Protein AF-A0A929F6Z5-F1 (afdb_monomer_lite)

Foldseek 3Di:
DVVLLVVLLCCQQPPVVVVCVVCVVDDLVNLLVVLLVSCVSHDPVSVVVVVVPPGDGDVVCVVSNVVSVD

pLDDT: mean 85.12, std 6.69, range [56.91, 92.0]

Radius of gyration: 11.35 Å; chains: 1; bounding box: 26×19×28 Å

Sequence (70 aa):
QLVEDIAALVFIEHYMQAFADKHPEYSEEKWVEIILRTWNKMSEKGKEFALSGDLKLPEPLIPLIQKSIS

Structure (mmCIF, N/CA/C/O backbone):
data_AF-A0A929F6Z5-F1
#
_entry.id   AF-A0A929F6Z5-F1
#
loop_
_atom_site.group_PDB
_atom_site.id
_atom_site.type_symbol
_atom_site.label_atom_id
_atom_site.label_alt_id
_atom_site.label_comp_id
_atom_site.label_asym_id
_atom_site.label_entity_id
_atom_site.label_seq_id
_atom_site.pdbx_PDB_ins_code
_atom_site.Cartn_x
_atom_site.Cartn_y
_atom_site.Cartn_z
_atom_site.occupancy
_atom_site.B_iso_or_equiv
_atom_site.auth_seq_id
_atom_site.auth_comp_id
_atom_site.auth_asym_id
_atom_site.auth_atom_id
_atom_site.pdbx_PDB_model_num
ATOM 1 N N . GLN A 1 1 ? -14.691 7.057 3.835 1.00 66.19 1 GLN A N 1
ATOM 2 C CA . GLN A 1 1 ? -13.861 6.223 4.720 1.00 66.19 1 GLN A CA 1
ATOM 3 C C . GLN A 1 1 ? -13.947 4.722 4.449 1.00 66.19 1 GLN A C 1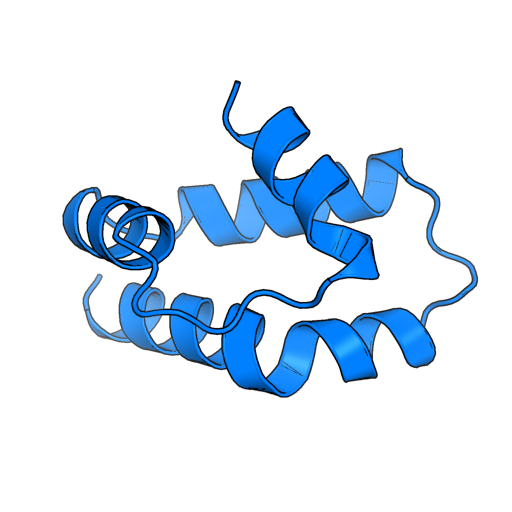
ATOM 5 O O . GLN A 1 1 ? -13.050 4.229 3.793 1.00 66.19 1 GLN A O 1
ATOM 10 N N . LEU A 1 2 ? -14.999 3.979 4.838 1.00 84.69 2 LEU A N 1
ATOM 11 C CA . LEU A 1 2 ? -15.018 2.507 4.651 1.00 84.69 2 LEU A CA 1
ATOM 12 C C . LEU A 1 2 ? -14.852 2.065 3.183 1.00 84.69 2 LEU A C 1
ATOM 14 O O . LEU A 1 2 ? -14.133 1.119 2.888 1.00 84.69 2 LEU A O 1
ATOM 18 N N . VAL A 1 3 ? -15.503 2.770 2.256 1.00 87.44 3 VAL A N 1
ATOM 19 C CA . VAL A 1 3 ? -15.396 2.486 0.815 1.00 87.44 3 VAL A CA 1
ATOM 20 C C . VAL A 1 3 ? -13.983 2.751 0.291 1.00 87.44 3 VAL A C 1
ATOM 22 O O . VAL A 1 3 ? -13.516 2.026 -0.577 1.00 87.44 3 VAL A O 1
ATOM 25 N N . GLU A 1 4 ? -13.295 3.763 0.822 1.00 88.62 4 GLU A N 1
ATOM 26 C CA . GLU A 1 4 ? -11.917 4.081 0.433 1.00 88.62 4 GLU A CA 1
ATOM 27 C C . GLU A 1 4 ? -10.947 3.030 0.966 1.00 88.62 4 GLU A C 1
ATOM 29 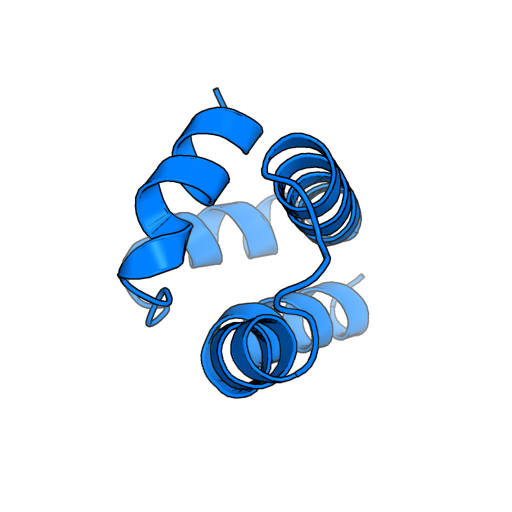O O . GLU A 1 4 ? -10.065 2.610 0.224 1.00 88.62 4 GLU A O 1
ATOM 34 N N . ASP A 1 5 ? -11.167 2.550 2.193 1.00 89.00 5 ASP A N 1
ATOM 35 C CA . ASP A 1 5 ? -10.389 1.461 2.788 1.00 89.00 5 ASP A CA 1
ATOM 36 C C . ASP A 1 5 ? -10.534 0.184 1.954 1.00 89.00 5 ASP A C 1
ATOM 38 O O . ASP A 1 5 ? -9.541 -0.387 1.515 1.00 89.00 5 ASP A O 1
ATOM 42 N N . ILE A 1 6 ? -11.772 -0.222 1.647 1.00 90.06 6 ILE A N 1
ATOM 43 C CA . ILE A 1 6 ? -12.035 -1.405 0.815 1.00 90.06 6 ILE A CA 1
ATOM 44 C C . ILE A 1 6 ? -11.424 -1.228 -0.578 1.00 90.06 6 ILE A C 1
ATOM 46 O O . ILE A 1 6 ? -10.771 -2.140 -1.077 1.00 90.06 6 ILE A O 1
ATOM 50 N N . ALA A 1 7 ? -11.603 -0.063 -1.207 1.00 91.19 7 ALA A N 1
ATOM 51 C CA . ALA A 1 7 ? -11.056 0.198 -2.534 1.00 91.19 7 ALA A CA 1
ATOM 52 C C . ALA A 1 7 ? -9.520 0.139 -2.549 1.00 91.19 7 ALA A C 1
ATOM 54 O O . ALA A 1 7 ? -8.946 -0.426 -3.477 1.00 91.19 7 ALA A O 1
ATOM 55 N N . ALA A 1 8 ? -8.858 0.693 -1.530 1.00 91.06 8 ALA A N 1
ATOM 56 C CA . ALA A 1 8 ? -7.406 0.671 -1.404 1.00 91.06 8 ALA A CA 1
ATOM 57 C C . ALA A 1 8 ? -6.874 -0.746 -1.152 1.00 91.06 8 ALA A C 1
ATOM 59 O O . ALA A 1 8 ? -5.946 -1.171 -1.837 1.00 91.06 8 ALA A O 1
ATOM 60 N N . LEU A 1 9 ? -7.491 -1.499 -0.238 1.00 90.00 9 LEU A N 1
ATOM 61 C CA . LEU A 1 9 ? -7.104 -2.878 0.068 1.00 90.00 9 LEU A CA 1
ATOM 62 C C . LEU A 1 9 ? -7.276 -3.794 -1.150 1.00 90.00 9 LEU A C 1
ATOM 64 O O . LEU A 1 9 ? -6.338 -4.484 -1.541 1.00 90.00 9 LEU A O 1
ATOM 68 N N . VAL A 1 10 ? -8.434 -3.726 -1.814 1.00 92.00 10 VAL A N 1
ATOM 69 C CA . VAL A 1 10 ?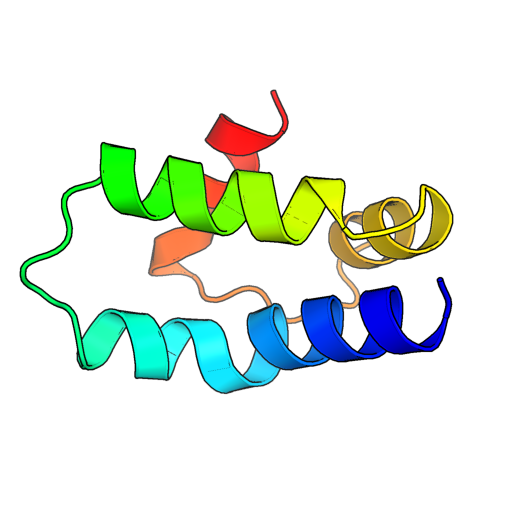 -8.705 -4.487 -3.044 1.00 92.00 10 VAL A CA 1
ATOM 70 C C . VAL A 1 10 ? -7.734 -4.097 -4.159 1.00 92.00 10 VAL A C 1
ATOM 72 O O . VAL A 1 10 ? -7.276 -4.964 -4.904 1.00 92.00 10 VAL A O 1
ATOM 75 N N . PHE A 1 11 ? -7.396 -2.810 -4.287 1.00 91.38 11 PHE A N 1
ATOM 76 C CA . PHE A 1 11 ? -6.399 -2.359 -5.254 1.00 91.38 11 PHE A CA 1
ATOM 77 C C . PHE A 1 11 ? -5.024 -2.976 -4.978 1.00 91.38 11 PHE A C 1
ATOM 79 O O . PHE A 1 11 ? -4.430 -3.536 -5.898 1.00 91.38 11 PHE A O 1
ATOM 86 N N . ILE A 1 12 ? -4.544 -2.906 -3.732 1.00 88.75 12 ILE A N 1
ATOM 87 C CA . ILE A 1 12 ? -3.244 -3.455 -3.324 1.00 88.75 12 ILE A CA 1
ATOM 88 C C . ILE A 1 12 ? -3.183 -4.963 -3.595 1.00 88.75 12 ILE A C 1
ATOM 90 O O . ILE A 1 12 ? -2.215 -5.428 -4.190 1.00 88.75 12 ILE A O 1
ATOM 94 N N . GLU A 1 13 ? -4.223 -5.710 -3.224 1.00 89.81 13 GLU A N 1
ATOM 95 C CA . GLU A 1 13 ? -4.226 -7.172 -3.322 1.00 89.81 13 GLU A CA 1
ATOM 96 C C . GLU A 1 13 ? -4.421 -7.698 -4.752 1.00 89.81 13 GLU A C 1
ATOM 98 O O . GLU A 1 13 ? -3.750 -8.641 -5.172 1.00 89.81 13 GLU A O 1
ATOM 103 N N . HIS A 1 14 ? -5.340 -7.109 -5.523 1.00 90.31 14 HIS A N 1
ATOM 104 C CA . HIS A 1 14 ? -5.771 -7.699 -6.796 1.00 90.31 14 HIS A CA 1
ATOM 105 C C . HIS A 1 14 ? -5.308 -6.943 -8.040 1.00 90.31 14 HIS A C 1
ATOM 107 O O . HIS A 1 14 ? -5.239 -7.536 -9.117 1.00 90.31 14 HIS A O 1
ATOM 113 N N . TYR A 1 15 ? -5.005 -5.648 -7.930 1.00 90.62 15 TYR A N 1
ATOM 114 C CA . TYR A 1 15 ? -4.772 -4.797 -9.101 1.00 90.62 15 TYR A CA 1
ATOM 115 C C . TYR A 1 15 ? -3.367 -4.215 -9.170 1.00 90.62 15 TYR A C 1
ATOM 117 O O . TYR A 1 15 ? -2.896 -3.938 -10.269 1.00 90.62 15 TYR A O 1
ATOM 125 N N . MET A 1 16 ? -2.684 -4.046 -8.039 1.00 88.75 16 MET A N 1
ATOM 126 C CA . MET A 1 16 ? -1.409 -3.339 -7.977 1.00 88.75 16 MET A CA 1
ATOM 127 C C . MET A 1 16 ? -0.319 -4.014 -8.824 1.00 88.75 16 MET A C 1
ATOM 129 O O . MET A 1 16 ? 0.377 -3.313 -9.551 1.00 88.75 16 MET A O 1
ATOM 133 N N . GLN A 1 17 ? -0.223 -5.350 -8.820 1.00 87.88 17 GLN A N 1
ATOM 134 C CA . GLN A 1 17 ? 0.730 -6.076 -9.675 1.00 87.88 17 GLN A CA 1
ATOM 135 C C . GLN A 1 17 ? 0.448 -5.843 -11.164 1.00 87.88 17 GLN A C 1
ATOM 137 O O . GLN A 1 17 ? 1.318 -5.397 -11.901 1.00 87.88 17 GLN A O 1
ATOM 142 N N . ALA A 1 18 ? -0.793 -6.070 -11.601 1.00 89.62 18 ALA A N 1
ATOM 143 C CA . ALA A 1 18 ? -1.174 -5.875 -12.999 1.00 89.62 18 ALA A CA 1
ATOM 144 C C . ALA A 1 18 ? -1.068 -4.404 -13.434 1.00 89.62 18 ALA A C 1
ATOM 146 O O . ALA A 1 18 ? -0.864 -4.110 -14.611 1.00 89.62 18 ALA A O 1
ATOM 147 N N . PHE A 1 19 ? -1.237 -3.468 -12.4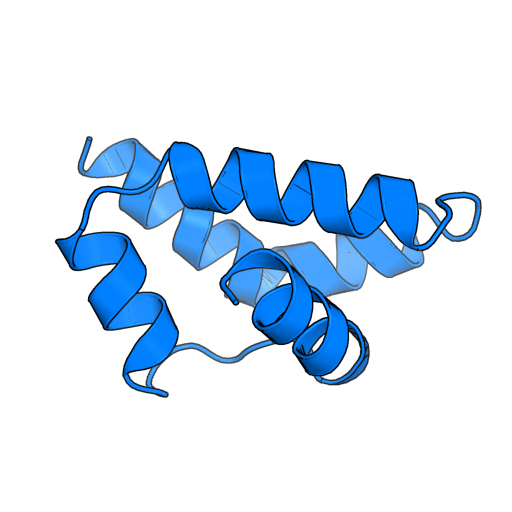99 1.00 89.62 19 PHE A N 1
ATOM 148 C CA . PHE A 1 19 ? -1.013 -2.047 -12.728 1.00 89.62 19 PHE A CA 1
ATOM 149 C C . PHE A 1 19 ? 0.483 -1.746 -12.890 1.00 89.62 19 PHE A C 1
ATOM 151 O O . PHE A 1 19 ? 0.841 -0.979 -13.779 1.00 89.62 19 PHE A O 1
ATOM 158 N N . ALA A 1 20 ? 1.352 -2.397 -12.112 1.00 87.38 20 ALA A N 1
ATOM 159 C CA . ALA A 1 20 ? 2.799 -2.299 -12.273 1.00 87.38 20 ALA A CA 1
ATOM 160 C C . ALA A 1 20 ? 3.290 -2.860 -13.607 1.00 87.38 20 ALA A C 1
ATOM 162 O O . ALA A 1 20 ? 4.034 -2.187 -14.316 1.00 87.38 20 ALA A O 1
ATOM 163 N N . ASP A 1 21 ? 2.776 -4.020 -14.009 1.00 89.12 21 ASP A N 1
ATOM 164 C CA . ASP A 1 21 ? 3.125 -4.650 -15.284 1.00 89.12 21 ASP A CA 1
ATOM 165 C C . ASP A 1 21 ? 2.690 -3.803 -16.497 1.00 89.12 21 ASP A C 1
ATOM 167 O O . ASP A 1 21 ? 3.307 -3.860 -17.561 1.00 89.12 21 ASP A O 1
ATOM 171 N N . LYS A 1 22 ? 1.626 -3.000 -16.350 1.00 90.88 22 LYS A N 1
ATOM 172 C CA . LYS A 1 22 ? 1.141 -2.069 -17.384 1.00 90.88 22 LYS A CA 1
ATOM 173 C C . LYS A 1 22 ? 1.928 -0.765 -17.461 1.00 90.88 22 LYS A C 1
ATOM 175 O O . LYS A 1 22 ? 1.832 -0.097 -18.488 1.00 90.88 22 LYS A O 1
ATOM 180 N N . HIS A 1 23 ? 2.658 -0.414 -16.406 1.00 88.94 23 HIS A N 1
ATOM 181 C CA . HIS A 1 23 ? 3.418 0.829 -16.304 1.00 88.94 23 HIS A CA 1
ATOM 182 C C . HIS A 1 23 ? 4.904 0.575 -15.998 1.00 88.94 23 HIS A C 1
ATOM 184 O O . HIS A 1 23 ? 5.417 1.062 -14.983 1.00 88.94 23 HIS A O 1
ATOM 190 N N . PRO A 1 24 ? 5.626 -0.173 -16.859 1.00 86.69 24 PRO A N 1
ATOM 191 C CA . PRO A 1 24 ? 7.057 -0.416 -16.679 1.00 86.69 24 PRO A CA 1
ATOM 192 C C . PRO A 1 24 ? 7.896 0.868 -16.789 1.00 86.69 24 PRO A C 1
ATOM 194 O O . PRO A 1 24 ? 9.056 0.882 -16.389 1.00 86.69 24 PRO A O 1
ATOM 197 N N . GLU A 1 25 ? 7.332 1.951 -17.333 1.00 90.38 25 GLU A N 1
ATOM 198 C CA . GLU A 1 25 ? 7.969 3.263 -17.429 1.00 90.38 25 GLU A CA 1
ATOM 199 C C . GLU A 1 25 ? 8.011 4.037 -16.102 1.00 90.38 25 GLU A C 1
ATOM 201 O O . GLU A 1 25 ? 8.700 5.056 -16.011 1.00 90.38 25 GLU A O 1
ATOM 206 N N . TYR A 1 26 ? 7.269 3.607 -15.077 1.00 88.94 26 TYR A N 1
ATOM 207 C CA . TYR A 1 26 ? 7.241 4.299 -13.789 1.00 88.94 26 TYR A CA 1
ATOM 208 C C . TYR A 1 26 ? 8.506 4.019 -12.982 1.00 88.94 26 TYR A C 1
ATOM 210 O O . TYR A 1 26 ? 8.856 2.871 -12.713 1.00 88.94 26 TYR A O 1
ATOM 218 N N . SER A 1 27 ? 9.168 5.096 -12.554 1.00 87.31 27 SER A N 1
ATOM 219 C CA . SER A 1 27 ? 10.315 5.012 -11.657 1.00 87.31 27 SER A CA 1
ATOM 220 C C . SER A 1 27 ? 9.901 4.568 -10.255 1.00 87.31 27 SER A C 1
ATOM 222 O O . SER A 1 27 ? 8.730 4.645 -9.866 1.00 87.31 27 SER A O 1
ATOM 224 N N . GLU A 1 28 ? 10.887 4.150 -9.465 1.00 84.12 28 GLU A N 1
ATOM 225 C CA . GLU A 1 28 ? 10.680 3.793 -8.064 1.00 84.12 28 GLU A CA 1
ATOM 226 C C . GLU A 1 28 ? 10.025 4.938 -7.274 1.00 84.12 28 GLU A C 1
ATOM 228 O O . GLU A 1 28 ? 9.081 4.701 -6.519 1.00 84.12 28 GLU A O 1
ATOM 233 N N . GLU A 1 29 ? 10.449 6.193 -7.488 1.00 87.75 29 GLU A N 1
ATOM 234 C CA . GLU A 1 29 ? 9.857 7.338 -6.785 1.00 87.75 29 GLU A CA 1
ATOM 235 C C . GLU A 1 29 ? 8.380 7.518 -7.139 1.00 87.75 29 GLU A C 1
ATOM 237 O O . GLU A 1 29 ? 7.569 7.866 -6.276 1.00 87.75 29 GLU A O 1
ATOM 242 N N . LYS A 1 30 ? 8.009 7.250 -8.400 1.00 88.81 30 LYS A N 1
ATOM 243 C CA . LYS A 1 30 ? 6.615 7.341 -8.832 1.00 88.81 30 LYS A CA 1
ATOM 244 C C . LYS A 1 30 ? 5.753 6.280 -8.157 1.00 88.81 30 LYS A C 1
ATOM 246 O O . LYS A 1 30 ? 4.638 6.583 -7.729 1.00 88.81 30 LYS A O 1
ATOM 251 N N . TRP A 1 31 ? 6.275 5.063 -8.025 1.00 87.31 31 TRP A N 1
ATOM 252 C CA . TRP A 1 31 ? 5.603 3.981 -7.308 1.00 87.31 31 TRP A CA 1
ATOM 253 C C . TRP A 1 31 ? 5.421 4.285 -5.830 1.00 87.31 31 TRP A C 1
ATOM 255 O O . TRP A 1 31 ? 4.314 4.135 -5.315 1.00 87.31 31 TRP A O 1
ATOM 265 N N . VAL A 1 32 ? 6.467 4.786 -5.174 1.00 86.62 32 VAL A N 1
ATOM 266 C CA . VAL A 1 32 ? 6.396 5.239 -3.780 1.00 86.62 32 VAL A CA 1
ATOM 267 C C . VAL A 1 32 ? 5.320 6.317 -3.620 1.00 86.62 32 VAL A C 1
ATOM 269 O O . VAL A 1 32 ? 4.490 6.223 -2.719 1.00 86.62 32 VAL A O 1
ATOM 272 N N . GLU A 1 33 ? 5.237 7.291 -4.532 1.00 90.12 33 GLU A N 1
ATOM 273 C CA . GLU A 1 33 ? 4.190 8.322 -4.502 1.00 90.12 33 GLU A CA 1
ATOM 274 C C . GLU A 1 33 ? 2.770 7.729 -4.618 1.00 90.12 33 GLU A C 1
ATOM 276 O O . GLU A 1 33 ? 1.857 8.136 -3.894 1.00 90.12 33 GLU A O 1
ATOM 281 N N . ILE A 1 34 ? 2.559 6.766 -5.521 1.00 89.69 34 ILE A N 1
ATOM 282 C CA . ILE A 1 34 ? 1.258 6.107 -5.726 1.00 89.69 34 ILE A CA 1
ATOM 283 C C . ILE A 1 34 ? 0.857 5.302 -4.487 1.00 89.69 34 ILE A C 1
ATOM 285 O O . ILE A 1 34 ? -0.294 5.384 -4.041 1.00 89.69 34 ILE A O 1
ATOM 289 N N . ILE A 1 35 ? 1.801 4.554 -3.915 1.00 87.62 35 ILE A N 1
ATOM 290 C CA . ILE A 1 35 ? 1.586 3.761 -2.704 1.00 87.62 35 ILE A CA 1
ATOM 291 C C . ILE A 1 35 ? 1.258 4.688 -1.532 1.00 87.62 35 ILE A C 1
ATOM 293 O O . ILE A 1 35 ? 0.234 4.487 -0.886 1.00 87.62 35 ILE A O 1
ATOM 297 N N . LEU A 1 36 ? 2.027 5.761 -1.324 1.00 88.69 36 LEU A N 1
ATOM 298 C CA . LEU A 1 36 ? 1.760 6.781 -0.303 1.00 88.69 36 LEU A CA 1
ATOM 299 C C . LEU A 1 36 ? 0.377 7.419 -0.455 1.00 88.69 36 LEU A C 1
ATOM 301 O O . LEU A 1 36 ? -0.358 7.571 0.519 1.00 88.69 36 LEU A O 1
ATOM 305 N N . ARG A 1 37 ? -0.017 7.790 -1.678 1.00 90.62 37 ARG A N 1
ATOM 306 C CA . ARG A 1 37 ? -1.351 8.352 -1.941 1.00 90.62 37 ARG A CA 1
ATOM 307 C C . ARG A 1 37 ? -2.462 7.347 -1.651 1.00 90.62 37 ARG A C 1
ATOM 309 O O . ARG A 1 37 ? -3.523 7.751 -1.185 1.00 90.62 37 ARG A O 1
ATOM 316 N N . THR A 1 38 ? -2.238 6.067 -1.934 1.00 89.56 38 THR A N 1
ATOM 317 C CA . THR A 1 38 ? -3.184 4.986 -1.614 1.00 89.56 38 THR A CA 1
ATOM 318 C C . THR A 1 38 ? -3.269 4.784 -0.102 1.00 89.56 38 THR A C 1
ATOM 320 O O . THR A 1 38 ? -4.364 4.730 0.449 1.00 89.56 38 THR A O 1
ATOM 323 N N . TRP A 1 39 ? -2.123 4.796 0.579 1.00 88.06 39 TRP A N 1
ATOM 324 C CA . TRP A 1 39 ? -1.994 4.684 2.029 1.00 88.06 39 TRP A CA 1
ATOM 325 C C . TRP A 1 39 ? -2.688 5.817 2.786 1.00 88.06 39 TRP A C 1
ATOM 327 O O . TRP A 1 39 ? -3.439 5.578 3.727 1.00 88.06 39 TRP A O 1
ATOM 337 N N . ASN A 1 40 ? -2.502 7.058 2.335 1.00 89.06 40 ASN A N 1
ATOM 338 C CA . ASN A 1 40 ? -3.082 8.245 2.966 1.00 89.06 40 ASN A CA 1
ATOM 339 C C . ASN A 1 40 ? -4.603 8.359 2.790 1.00 89.06 40 ASN A C 1
ATOM 341 O O . ASN A 1 40 ? -5.238 9.110 3.525 1.00 89.06 40 ASN A O 1
ATOM 345 N N . LYS A 1 41 ? -5.195 7.636 1.830 1.00 87.75 41 LYS A N 1
ATOM 346 C CA . LYS A 1 41 ? -6.657 7.550 1.672 1.00 87.75 41 LYS A CA 1
ATOM 347 C C . LYS A 1 41 ? -7.300 6.573 2.654 1.00 87.75 41 LYS A C 1
ATOM 349 O O . LYS A 1 41 ? -8.502 6.674 2.892 1.00 87.75 41 LYS A O 1
ATOM 354 N N . MET A 1 42 ? -6.519 5.646 3.206 1.00 88.25 42 MET A N 1
ATOM 355 C CA . MET A 1 42 ? -7.011 4.671 4.169 1.00 88.25 42 MET A CA 1
ATOM 356 C C . MET A 1 42 ? -7.127 5.274 5.569 1.00 88.25 42 MET A C 1
ATOM 358 O O . MET A 1 42 ? -6.322 6.110 5.985 1.00 88.25 42 MET A O 1
ATOM 362 N N . SER A 1 43 ? -8.115 4.804 6.322 1.00 90.38 43 SER A N 1
ATOM 363 C CA . SER A 1 43 ? -8.200 5.009 7.762 1.00 90.38 43 SER A CA 1
ATOM 364 C C . SER A 1 43 ? -7.123 4.213 8.495 1.00 90.38 43 SER A C 1
ATOM 366 O O . SER A 1 43 ? -6.559 3.261 7.957 1.00 90.38 43 SER A O 1
ATOM 368 N N . GLU A 1 44 ? -6.883 4.555 9.761 1.00 88.00 44 GLU A N 1
ATOM 369 C CA . GLU A 1 44 ? -5.967 3.802 10.628 1.00 88.00 44 GLU A CA 1
ATOM 370 C C . GLU A 1 44 ? -6.316 2.307 10.682 1.00 88.00 44 GLU A C 1
ATOM 372 O O . GLU A 1 44 ? -5.431 1.470 10.563 1.00 88.00 44 GLU A O 1
ATOM 377 N N . LYS A 1 45 ? -7.608 1.951 10.708 1.00 88.06 45 LYS A N 1
ATOM 378 C CA . LYS A 1 45 ? -8.044 0.545 10.675 1.00 88.06 45 LYS A CA 1
ATOM 379 C C . LYS A 1 45 ? -7.701 -0.153 9.357 1.00 88.06 45 LYS A C 1
ATOM 381 O O . LYS A 1 45 ? -7.335 -1.323 9.360 1.00 88.06 45 LYS A O 1
ATOM 386 N N . GLY A 1 46 ? -7.834 0.550 8.230 1.00 87.69 46 GLY A N 1
ATOM 387 C CA . GLY A 1 46 ? -7.454 0.019 6.917 1.00 87.69 46 GLY A CA 1
ATOM 388 C C . GLY A 1 46 ? -5.947 -0.222 6.818 1.00 87.69 46 GLY A C 1
ATOM 389 O O . GLY A 1 46 ? -5.517 -1.262 6.326 1.00 87.69 46 GLY A O 1
ATOM 390 N N . LYS A 1 47 ? -5.148 0.702 7.361 1.00 88.31 47 LYS A N 1
ATOM 391 C CA . LYS A 1 47 ? -3.688 0.574 7.457 1.00 88.31 47 LYS A CA 1
ATOM 392 C C . LYS A 1 47 ? -3.276 -0.587 8.361 1.00 88.31 47 LYS A C 1
ATOM 394 O O . LYS A 1 47 ? -2.448 -1.393 7.958 1.00 88.31 47 LYS A O 1
ATOM 399 N N . GLU A 1 48 ? -3.879 -0.712 9.543 1.00 87.62 48 GLU A N 1
ATOM 400 C CA . GLU A 1 48 ? -3.650 -1.838 10.459 1.00 87.62 48 GLU A CA 1
ATOM 401 C C . GLU A 1 48 ? -3.954 -3.183 9.788 1.00 87.62 48 GLU A C 1
ATOM 403 O O . GLU A 1 48 ? -3.157 -4.110 9.899 1.00 87.62 48 GLU A O 1
ATOM 408 N N . PHE A 1 49 ? -5.054 -3.278 9.035 1.00 88.06 49 PHE A N 1
ATOM 409 C CA . PHE A 1 49 ? -5.400 -4.485 8.279 1.00 88.06 49 PHE A CA 1
ATOM 410 C C . PHE A 1 49 ? -4.400 -4.783 7.151 1.00 88.06 49 PHE A C 1
ATOM 412 O O . PHE A 1 49 ? -4.016 -5.928 6.942 1.00 88.06 49 PHE A O 1
ATOM 419 N N . ALA A 1 50 ? -3.910 -3.761 6.445 1.00 85.06 50 ALA A N 1
ATOM 420 C CA . ALA A 1 50 ? -2.863 -3.954 5.442 1.00 85.06 50 ALA A CA 1
ATOM 421 C C . ALA A 1 50 ? -1.535 -4.456 6.055 1.00 85.06 50 ALA A C 1
ATOM 423 O O . ALA A 1 50 ? -0.775 -5.144 5.375 1.00 85.06 50 ALA A O 1
ATOM 424 N N . LEU A 1 51 ? -1.260 -4.136 7.329 1.00 82.62 51 LEU A N 1
ATOM 425 C CA . LEU A 1 51 ? -0.069 -4.582 8.069 1.00 82.62 51 LEU A CA 1
ATOM 426 C C . LEU A 1 51 ? -0.267 -5.881 8.853 1.00 82.62 51 LEU A C 1
ATOM 428 O O . LEU A 1 51 ? 0.726 -6.458 9.293 1.00 82.62 51 LEU A O 1
ATOM 432 N N . SER A 1 52 ? -1.503 -6.358 9.036 1.00 83.38 52 SER A N 1
ATOM 433 C CA . SER A 1 52 ? -1.777 -7.571 9.822 1.00 83.38 52 SER A CA 1
ATOM 434 C C . SER A 1 52 ? -1.217 -8.841 9.175 1.00 83.38 52 SER A C 1
ATOM 436 O O . SER A 1 52 ? -1.088 -9.864 9.844 1.00 83.38 52 SER A O 1
ATOM 438 N N . GLY A 1 53 ? -0.853 -8.773 7.889 1.00 75.75 53 GLY A N 1
ATOM 439 C CA . GLY A 1 53 ? -0.379 -9.912 7.103 1.00 75.75 53 GLY A CA 1
ATOM 440 C C . GLY A 1 53 ? -1.506 -10.741 6.485 1.00 75.75 53 GLY A C 1
ATOM 441 O O . GLY A 1 53 ? -1.222 -11.711 5.787 1.00 75.75 53 GLY A O 1
ATOM 442 N N . ASP A 1 54 ? -2.768 -10.346 6.689 1.00 81.44 54 ASP A N 1
ATOM 443 C CA . ASP A 1 54 ? -3.931 -10.981 6.054 1.00 81.44 54 ASP A CA 1
ATOM 444 C C . ASP A 1 54 ? -4.100 -10.559 4.584 1.00 81.44 54 ASP A C 1
ATOM 446 O O . ASP A 1 54 ? -4.805 -11.217 3.819 1.00 81.44 54 ASP A O 1
ATOM 450 N N . LEU A 1 55 ? -3.440 -9.467 4.179 1.00 83.62 55 LEU A N 1
ATOM 451 C CA . LEU A 1 55 ? -3.463 -8.943 2.819 1.00 83.62 55 LEU A CA 1
ATOM 452 C C . LEU A 1 55 ? -2.333 -9.554 1.984 1.00 83.62 55 LEU A C 1
ATOM 454 O O . LEU A 1 55 ? -1.157 -9.466 2.346 1.00 83.62 55 LEU A O 1
ATOM 458 N N . LYS A 1 56 ? -2.662 -10.120 0.819 1.00 83.38 56 LYS A N 1
ATOM 459 C CA . LYS A 1 56 ? -1.639 -10.587 -0.124 1.00 83.38 56 LYS A CA 1
ATOM 460 C C . LYS A 1 56 ? -0.996 -9.397 -0.818 1.00 83.38 56 LYS A C 1
ATOM 462 O O . LYS A 1 56 ? -1.556 -8.824 -1.750 1.00 83.38 56 LYS A O 1
ATOM 467 N N . LEU A 1 57 ? 0.192 -9.032 -0.355 1.00 80.94 57 LEU A N 1
ATOM 468 C CA . LEU A 1 57 ? 0.977 -7.978 -0.977 1.00 80.94 57 LEU A CA 1
ATOM 469 C C . LEU A 1 57 ? 1.704 -8.509 -2.221 1.00 80.94 57 LEU A C 1
ATOM 471 O O . LEU A 1 57 ? 2.240 -9.619 -2.189 1.00 80.94 57 LEU A O 1
ATOM 475 N N . PRO A 1 58 ? 1.775 -7.723 -3.304 1.00 78.75 58 PRO A N 1
ATOM 476 C CA . PRO A 1 58 ? 2.592 -8.070 -4.458 1.00 78.75 58 PRO A CA 1
ATOM 477 C C . PRO A 1 58 ? 4.075 -8.078 -4.074 1.00 78.75 58 PRO A C 1
ATOM 479 O O . PRO A 1 58 ? 4.651 -7.029 -3.781 1.00 78.75 58 PRO A O 1
ATOM 482 N N . GLU A 1 59 ? 4.694 -9.263 -4.105 1.00 77.25 59 GLU A N 1
ATOM 483 C CA . GLU A 1 59 ? 6.097 -9.508 -3.732 1.00 77.25 59 GLU A CA 1
ATOM 484 C C . GLU A 1 59 ? 7.104 -8.462 -4.247 1.00 77.25 59 GLU A C 1
ATOM 486 O O . GLU A 1 59 ? 7.878 -7.954 -3.430 1.00 77.25 59 GLU A O 1
ATOM 491 N N . PRO A 1 60 ? 7.102 -8.062 -5.538 1.00 76.12 60 PRO A N 1
ATOM 492 C CA . PRO A 1 60 ? 8.084 -7.101 -6.044 1.00 76.12 60 PRO A CA 1
ATOM 493 C C . PRO A 1 60 ? 7.911 -5.682 -5.482 1.00 76.12 60 PRO A C 1
ATOM 495 O O . PRO A 1 60 ? 8.846 -4.886 -5.540 1.00 76.12 60 PRO A O 1
ATOM 498 N N . LEU A 1 61 ? 6.743 -5.351 -4.926 1.00 75.25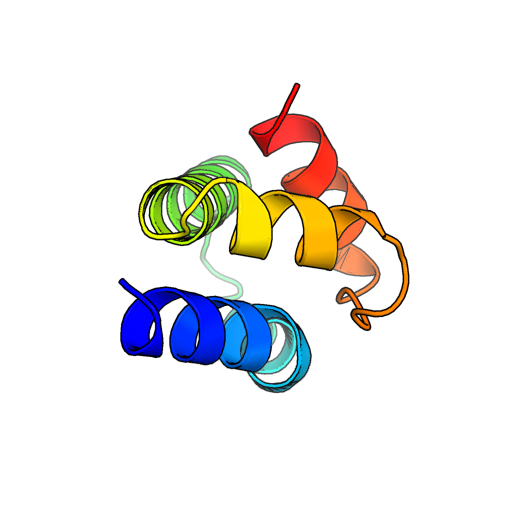 6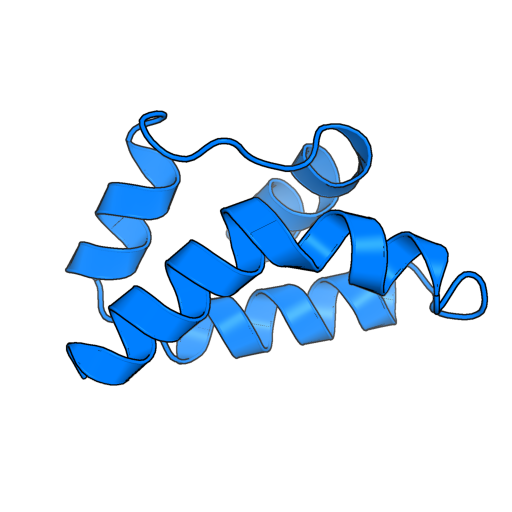1 LEU A N 1
ATOM 499 C CA . LEU A 1 61 ? 6.434 -4.021 -4.397 1.00 75.25 61 LEU A CA 1
ATOM 500 C C . LEU A 1 61 ? 6.452 -3.973 -2.865 1.00 75.25 61 LEU A C 1
ATOM 502 O O . LEU A 1 61 ? 6.403 -2.877 -2.308 1.00 75.25 61 LEU A O 1
ATOM 506 N N . ILE A 1 62 ? 6.593 -5.114 -2.174 1.00 79.00 62 ILE A N 1
ATOM 507 C CA . ILE A 1 62 ? 6.758 -5.167 -0.708 1.00 79.00 62 ILE A CA 1
ATOM 508 C C . ILE A 1 62 ? 7.853 -4.200 -0.221 1.00 79.00 62 ILE A C 1
ATOM 510 O O . ILE A 1 62 ? 7.569 -3.428 0.701 1.00 79.00 62 ILE A O 1
ATOM 514 N N . PRO A 1 63 ? 9.055 -4.143 -0.837 1.00 81.75 63 PRO A N 1
ATOM 515 C CA . PRO A 1 63 ? 10.097 -3.214 -0.401 1.00 81.75 63 PRO A CA 1
ATOM 516 C C . PRO A 1 63 ? 9.669 -1.746 -0.523 1.00 81.75 63 PRO A C 1
ATOM 518 O O . PRO A 1 63 ? 10.006 -0.928 0.331 1.00 81.75 63 PRO A O 1
ATOM 521 N N . LEU A 1 64 ? 8.889 -1.405 -1.556 1.00 79.38 64 LEU A N 1
ATOM 522 C CA . LEU A 1 64 ? 8.396 -0.043 -1.778 1.00 79.38 64 LEU A CA 1
ATOM 523 C C . LEU A 1 64 ? 7.298 0.329 -0.791 1.00 79.38 64 LEU A C 1
ATOM 525 O O . LEU A 1 64 ? 7.285 1.454 -0.296 1.00 79.38 64 LEU A O 1
ATOM 529 N N . ILE A 1 65 ? 6.411 -0.614 -0.471 1.00 77.44 65 ILE A N 1
ATOM 530 C CA . ILE A 1 65 ? 5.376 -0.429 0.546 1.00 77.44 65 ILE A CA 1
ATOM 531 C C . ILE A 1 65 ? 6.031 -0.173 1.901 1.00 77.44 65 ILE A C 1
ATOM 533 O O . ILE A 1 65 ? 5.717 0.833 2.528 1.00 77.44 65 ILE A O 1
ATOM 537 N N . GLN A 1 66 ? 7.004 -0.997 2.298 1.00 77.25 66 GLN A N 1
ATOM 538 C CA . GLN A 1 66 ? 7.752 -0.823 3.547 1.00 77.25 66 GLN A CA 1
ATOM 539 C C . GLN A 1 66 ? 8.519 0.505 3.598 1.00 77.25 66 GLN A C 1
ATOM 541 O O . GLN A 1 66 ? 8.485 1.196 4.612 1.00 77.25 66 GLN A O 1
ATOM 546 N N . LYS A 1 67 ? 9.159 0.907 2.493 1.00 74.44 67 LYS A N 1
ATOM 547 C CA . LYS A 1 67 ? 9.858 2.198 2.380 1.00 74.44 67 LYS A CA 1
ATOM 548 C C . LYS A 1 67 ? 8.910 3.398 2.460 1.00 74.44 67 LYS A C 1
ATOM 550 O O . LYS A 1 67 ? 9.313 4.459 2.916 1.00 74.44 67 LYS A O 1
ATOM 555 N N . SER A 1 68 ? 7.667 3.235 2.010 1.00 70.62 68 SER A N 1
ATOM 556 C CA . SER A 1 68 ? 6.654 4.298 1.989 1.00 70.62 68 SER A CA 1
ATOM 557 C C . SER A 1 68 ? 6.019 4.555 3.358 1.00 70.62 68 SER A C 1
ATOM 559 O O . SER A 1 68 ? 5.504 5.641 3.590 1.00 70.62 68 SER A O 1
ATOM 561 N N . ILE A 1 69 ? 6.010 3.564 4.249 1.00 68.94 69 ILE A N 1
ATOM 562 C CA . ILE A 1 69 ? 5.371 3.649 5.576 1.00 68.94 69 ILE A CA 1
ATOM 563 C C . ILE A 1 69 ? 6.367 3.867 6.724 1.00 68.94 69 ILE A C 1
ATOM 565 O O . ILE A 1 69 ? 5.934 3.987 7.870 1.00 68.94 69 ILE A O 1
ATOM 569 N N . SER A 1 70 ? 7.671 3.877 6.422 1.00 56.91 70 SER A N 1
ATOM 570 C CA . SER A 1 70 ? 8.752 4.081 7.393 1.00 56.91 70 SER A CA 1
ATOM 571 C C . SER A 1 70 ? 9.073 5.549 7.654 1.00 56.91 70 SER A C 1
ATOM 573 O O . SER A 1 70 ? 8.772 6.410 6.800 1.00 56.91 70 SER A O 1
#

Secondary structure (DSSP, 8-state):
-HHHHHHHHHIIIIIHHHHHHH-TT--HHHHHHHHHHHHHHS-HHHHHHHHSS-S---GGGHHHHHHHH-